Protein AF-A0AAI9RMC9-F1 (afdb_monomer_lite)

pLDDT: mean 86.47, std 14.59, range [32.25, 97.88]

Foldseek 3Di:
DPDLAQDPVLVVLLVVLVVLLVVLVVVLVVCVVVVVVVVSVVSVVSNVVSVVSNVVSVVSVVVNVVVVVVVVVCVVVVNDDDDDDDDPDDD

Secondary structure (DSSP, 8-state):
-------HHHHHHHHHHHHHHHHHHHHHHHHHHTT-HHHHHHHHHHHHHHHHHHHHHHHHHHHHHHHHHHHHHHHHTT-------------

Radius of gyration: 20.77 Å; chains: 1; bounding box: 36×40×58 Å

Sequence (91 aa):
MKQSNFRPQDQRAAEREHWCIESSLNAIEELVEVGEYDVAVRRTEEILRSINEIKRLAKAKKEWDGLGRLLADLNKMGVRIERIDWHDGIR

Structure (mmCIF, N/CA/C/O backbone):
data_AF-A0AAI9RMC9-F1
#
_entry.id   AF-A0AAI9RMC9-F1
#
loop_
_atom_site.group_PDB
_atom_site.id
_atom_site.type_symbol
_atom_site.label_atom_id
_atom_site.label_alt_id
_atom_site.label_comp_id
_atom_site.label_asym_id
_atom_site.label_entity_id
_atom_site.label_seq_id
_atom_site.pdbx_PDB_ins_code
_atom_site.Cartn_x
_atom_site.Cartn_y
_atom_site.Cartn_z
_atom_site.occupancy
_atom_site.B_iso_or_equiv
_atom_site.auth_seq_id
_atom_site.auth_comp_id
_atom_site.auth_asym_id
_atom_site.auth_atom_id
_atom_site.pdbx_PDB_model_num
ATOM 1 N N . MET A 1 1 ? -0.486 14.715 -21.515 1.00 32.25 1 MET A N 1
ATOM 2 C CA . MET A 1 1 ? -0.238 13.414 -20.847 1.00 32.25 1 MET A CA 1
ATOM 3 C C . MET A 1 1 ? 0.297 13.687 -19.448 1.00 32.25 1 MET A C 1
ATOM 5 O O . MET A 1 1 ? 1.290 14.393 -19.337 1.00 32.25 1 MET A O 1
ATOM 9 N N . LYS A 1 2 ? -0.367 13.216 -18.382 1.00 41.31 2 LYS A N 1
ATOM 10 C CA . LYS A 1 2 ? 0.147 13.370 -17.009 1.00 41.31 2 LYS A CA 1
ATOM 11 C C . LYS A 1 2 ? 1.343 12.430 -16.851 1.00 41.31 2 LYS A C 1
ATOM 13 O O . LYS A 1 2 ? 1.160 11.219 -16.867 1.00 41.31 2 LYS A O 1
ATOM 18 N N . GLN A 1 3 ? 2.552 12.984 -16.788 1.00 44.12 3 GLN A N 1
ATOM 19 C CA . GLN A 1 3 ? 3.789 12.221 -16.619 1.00 44.12 3 GLN A CA 1
ATOM 20 C C . GLN A 1 3 ? 3.776 11.510 -15.259 1.00 44.12 3 GLN A C 1
ATOM 22 O O . GLN A 1 3 ? 4.079 12.112 -14.233 1.00 44.12 3 GLN A O 1
ATOM 27 N N . SER A 1 4 ? 3.419 10.229 -15.256 1.00 54.88 4 SER A N 1
ATOM 28 C CA . SER A 1 4 ? 3.565 9.337 -14.107 1.00 54.88 4 SER A CA 1
ATOM 29 C C . SER A 1 4 ? 4.902 8.607 -14.219 1.00 54.88 4 SER A C 1
ATOM 31 O O . SER A 1 4 ? 4.966 7.405 -14.457 1.00 54.88 4 SER A O 1
ATOM 33 N N . ASN A 1 5 ? 5.992 9.364 -14.105 1.00 64.19 5 ASN A N 1
ATOM 34 C CA . ASN A 1 5 ? 7.312 8.768 -13.947 1.00 64.19 5 ASN A CA 1
ATOM 35 C C . ASN A 1 5 ? 7.501 8.519 -12.455 1.00 64.19 5 ASN A C 1
ATOM 37 O O . ASN A 1 5 ? 7.482 9.487 -11.699 1.00 64.19 5 ASN A O 1
ATOM 41 N N . PHE A 1 6 ? 7.668 7.262 -12.042 1.00 71.00 6 PHE A N 1
ATOM 42 C CA . PHE A 1 6 ? 7.990 6.933 -10.655 1.00 71.00 6 PHE A CA 1
ATOM 43 C C . PHE A 1 6 ? 9.396 7.456 -10.323 1.00 71.00 6 PHE A C 1
ATOM 45 O O . PHE A 1 6 ? 10.387 7.038 -10.921 1.00 71.00 6 PHE A O 1
ATOM 52 N N . ARG A 1 7 ? 9.486 8.413 -9.400 1.00 77.56 7 ARG A N 1
ATOM 53 C CA . ARG A 1 7 ? 10.711 9.115 -8.990 1.00 77.56 7 ARG A CA 1
ATOM 54 C C . ARG A 1 7 ? 11.162 8.647 -7.601 1.00 77.56 7 ARG A C 1
ATOM 56 O O . ARG A 1 7 ? 10.350 8.172 -6.815 1.00 77.56 7 ARG A O 1
ATOM 63 N N . PRO A 1 8 ? 12.418 8.904 -7.191 1.00 77.00 8 PRO A N 1
ATOM 64 C CA . PRO A 1 8 ? 12.854 8.672 -5.805 1.00 77.00 8 PRO A CA 1
ATOM 65 C C . PRO A 1 8 ? 12.005 9.393 -4.736 1.00 77.00 8 PRO A C 1
ATOM 67 O O . PRO A 1 8 ? 12.018 9.036 -3.561 1.00 77.00 8 PRO A O 1
ATOM 70 N N . GLN A 1 9 ? 11.279 10.445 -5.123 1.00 81.44 9 GLN A N 1
ATOM 71 C CA . GLN A 1 9 ? 10.323 11.144 -4.258 1.00 81.44 9 GLN A CA 1
ATOM 72 C C . GLN A 1 9 ? 9.044 10.324 -4.015 1.00 81.44 9 GLN A C 1
ATOM 74 O O . GLN A 1 9 ? 8.471 10.430 -2.934 1.00 81.44 9 GLN A O 1
ATOM 79 N N . ASP A 1 10 ? 8.644 9.486 -4.975 1.00 85.81 10 ASP A N 1
ATOM 80 C CA . ASP A 1 10 ? 7.482 8.596 -4.880 1.00 85.81 10 ASP A CA 1
ATOM 81 C C . ASP A 1 10 ? 7.752 7.427 -3.928 1.00 85.81 10 ASP A C 1
ATOM 83 O O . ASP A 1 10 ? 6.873 7.040 -3.164 1.00 85.81 10 ASP A O 1
ATOM 87 N N . GLN A 1 11 ? 8.993 6.931 -3.887 1.00 86.81 11 GLN A N 1
ATOM 88 C CA . GLN A 1 11 ? 9.430 5.966 -2.872 1.00 86.81 11 GLN A CA 1
ATOM 89 C C . GLN A 1 11 ? 9.294 6.549 -1.457 1.00 86.81 11 GLN A C 1
ATOM 91 O O . GLN A 1 11 ? 8.654 5.957 -0.593 1.00 86.81 11 GLN A O 1
ATOM 96 N N . ARG A 1 12 ? 9.812 7.766 -1.244 1.00 89.81 12 ARG A N 1
ATOM 97 C CA . ARG A 1 12 ? 9.657 8.481 0.033 1.00 89.81 12 ARG A CA 1
ATOM 98 C C . ARG A 1 12 ? 8.197 8.790 0.363 1.00 89.81 12 ARG A C 1
ATOM 100 O O . ARG A 1 12 ? 7.855 8.910 1.533 1.00 89.81 12 ARG A O 1
ATOM 107 N N . ALA A 1 13 ? 7.343 8.984 -0.642 1.00 91.00 13 ALA A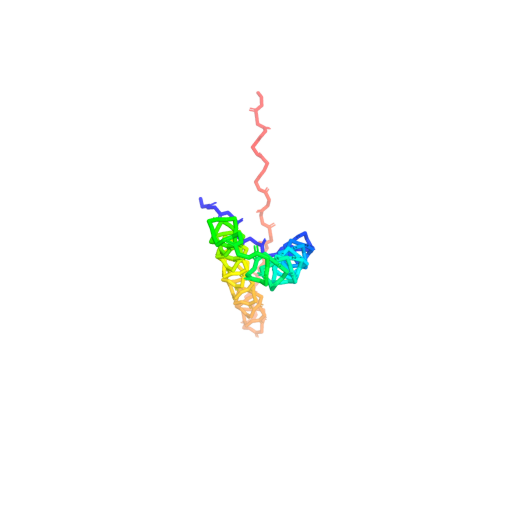 N 1
ATOM 108 C CA . ALA A 1 13 ? 5.910 9.152 -0.428 1.00 91.00 13 ALA A CA 1
ATOM 109 C C . ALA A 1 13 ? 5.273 7.856 0.081 1.00 91.00 13 ALA A C 1
ATOM 111 O O . ALA A 1 13 ? 4.588 7.898 1.094 1.00 91.00 13 ALA A O 1
ATOM 112 N N . ALA A 1 14 ? 5.582 6.713 -0.536 1.00 92.25 14 ALA A N 1
ATOM 113 C CA . ALA A 1 14 ? 5.090 5.414 -0.080 1.00 92.25 14 ALA A CA 1
ATOM 114 C C . ALA A 1 14 ? 5.518 5.102 1.365 1.00 92.25 14 ALA A C 1
ATOM 116 O O . ALA A 1 14 ? 4.708 4.623 2.153 1.00 92.25 14 ALA A O 1
ATOM 117 N N . GLU A 1 15 ? 6.759 5.432 1.733 1.00 93.56 15 GLU A N 1
ATOM 118 C CA . GLU A 1 15 ? 7.249 5.301 3.112 1.00 93.56 15 GLU A CA 1
ATOM 119 C C . GLU A 1 15 ? 6.453 6.175 4.088 1.00 93.56 15 GLU A C 1
ATOM 121 O O . GLU A 1 15 ? 6.069 5.706 5.154 1.00 93.56 15 GLU A O 1
ATOM 126 N N . ARG A 1 16 ? 6.140 7.427 3.732 1.00 94.56 16 ARG A N 1
ATOM 127 C CA . ARG A 1 16 ? 5.290 8.283 4.581 1.00 94.56 16 ARG A CA 1
ATOM 128 C C . ARG A 1 16 ? 3.891 7.706 4.774 1.00 94.56 16 ARG A C 1
ATOM 130 O O . ARG A 1 16 ? 3.388 7.734 5.892 1.00 94.56 16 ARG A O 1
ATOM 137 N N . GLU A 1 17 ? 3.283 7.178 3.715 1.00 96.69 17 GLU A N 1
ATOM 138 C CA . GLU A 1 17 ? 1.961 6.553 3.814 1.00 96.69 17 GLU A CA 1
ATOM 139 C C . GLU A 1 17 ? 1.989 5.298 4.698 1.00 96.69 17 GLU A C 1
ATOM 141 O O . GLU A 1 17 ? 1.063 5.085 5.475 1.00 96.69 17 GLU A O 1
ATOM 146 N N . HIS A 1 18 ? 3.067 4.507 4.653 1.00 94.69 18 HIS A N 1
ATOM 147 C CA . HIS A 1 18 ? 3.273 3.385 5.575 1.00 94.69 18 HIS A CA 1
ATOM 148 C C . HIS A 1 18 ? 3.272 3.845 7.037 1.00 94.69 18 HIS A C 1
ATOM 150 O O . HIS A 1 18 ? 2.516 3.314 7.847 1.00 94.69 18 HIS A O 1
ATOM 156 N N . TRP A 1 19 ? 4.070 4.864 7.371 1.00 95.62 19 TRP A N 1
ATOM 157 C CA . TRP A 1 19 ? 4.116 5.412 8.731 1.00 95.62 19 TRP A CA 1
ATOM 158 C C . TRP A 1 19 ? 2.763 5.972 9.185 1.00 95.62 19 TRP A C 1
ATOM 160 O O . TRP A 1 19 ? 2.389 5.822 10.347 1.00 95.62 19 TRP A O 1
ATOM 170 N N . CYS A 1 20 ? 2.009 6.596 8.274 1.00 94.94 20 CYS A N 1
ATOM 171 C CA . CYS A 1 20 ? 0.664 7.083 8.570 1.00 94.94 20 CYS A CA 1
ATOM 172 C C . CYS A 1 20 ? -0.291 5.933 8.919 1.00 94.94 20 CYS A C 1
ATOM 174 O 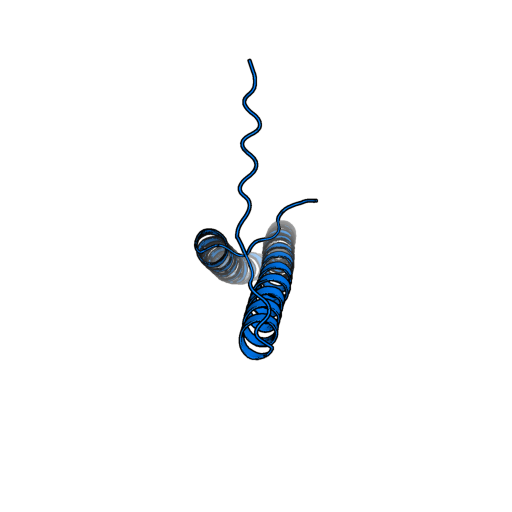O . CYS A 1 20 ? -1.050 6.042 9.884 1.00 94.94 20 CYS A O 1
ATOM 176 N N . ILE A 1 21 ? -0.211 4.817 8.187 1.00 96.69 21 ILE A N 1
ATOM 177 C CA . ILE A 1 21 ? -1.016 3.620 8.457 1.00 96.69 21 ILE A CA 1
ATOM 178 C C . ILE A 1 21 ? -0.666 3.028 9.822 1.00 96.69 21 ILE A C 1
ATOM 180 O O . ILE A 1 21 ? -1.570 2.824 10.626 1.00 96.69 21 ILE A O 1
ATOM 184 N N . GLU A 1 22 ? 0.617 2.801 10.115 1.00 96.12 22 GLU A N 1
ATOM 185 C CA . GLU A 1 22 ? 1.043 2.237 11.405 1.00 96.12 22 GLU A CA 1
ATOM 186 C C . GLU A 1 22 ? 0.620 3.114 12.584 1.00 96.12 22 GLU A C 1
ATOM 188 O O . GLU A 1 22 ? 0.025 2.627 13.544 1.00 96.12 22 GLU A O 1
ATOM 193 N N . SER A 1 23 ? 0.852 4.426 12.489 1.00 94.69 23 SER A N 1
ATOM 194 C CA . SER A 1 23 ? 0.439 5.361 13.535 1.00 94.69 23 SER A CA 1
ATOM 195 C C . SER A 1 23 ? -1.078 5.379 13.731 1.00 94.69 23 SER A C 1
ATOM 197 O O . SER A 1 23 ? -1.539 5.558 1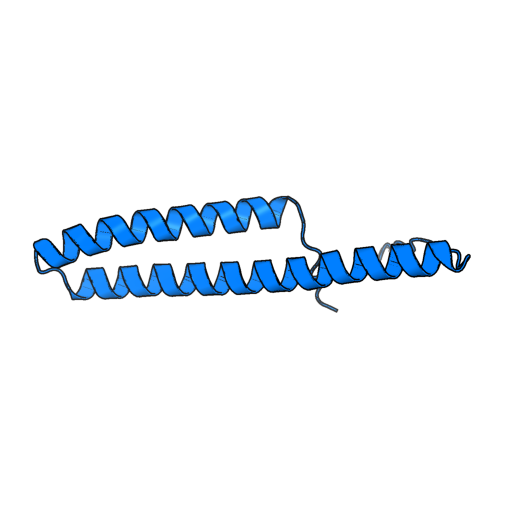4.858 1.00 94.69 23 SER A O 1
ATOM 199 N N . SER A 1 24 ? -1.854 5.228 12.656 1.00 94.81 24 SER A N 1
ATOM 200 C CA . SER A 1 24 ? -3.317 5.226 12.732 1.00 94.81 24 SER A CA 1
ATOM 201 C C . SER A 1 24 ? -3.854 3.920 13.309 1.00 94.81 24 SER A C 1
ATOM 203 O O . SER A 1 24 ? -4.825 3.961 14.056 1.00 94.81 24 SER A O 1
ATOM 205 N N . LEU A 1 25 ? -3.224 2.779 13.007 1.00 95.50 25 LEU A N 1
ATOM 206 C CA . LEU A 1 25 ? -3.594 1.478 13.571 1.00 95.50 25 LEU A CA 1
ATOM 207 C C . LEU A 1 25 ? -3.428 1.464 15.091 1.00 95.50 25 LEU A C 1
ATOM 209 O O . LEU A 1 25 ? -4.388 1.153 15.790 1.00 95.50 25 LEU A O 1
ATOM 213 N N . ASN A 1 26 ? -2.269 1.902 15.592 1.00 93.88 26 ASN A N 1
ATOM 214 C CA . ASN A 1 26 ? -2.024 1.982 17.035 1.00 93.88 26 ASN A CA 1
ATOM 215 C C . ASN A 1 26 ? -3.056 2.888 17.728 1.00 93.88 26 ASN A C 1
ATOM 217 O O . ASN A 1 26 ? -3.614 2.532 18.760 1.00 93.88 26 ASN A O 1
ATOM 221 N N . ALA A 1 27 ? -3.372 4.041 17.126 1.00 95.00 27 ALA A N 1
ATOM 222 C CA . ALA A 1 27 ? -4.372 4.951 17.677 1.00 95.00 27 ALA A CA 1
ATOM 223 C C . ALA A 1 27 ? -5.789 4.351 17.676 1.00 95.00 27 ALA A C 1
ATOM 225 O O . ALA A 1 27 ? 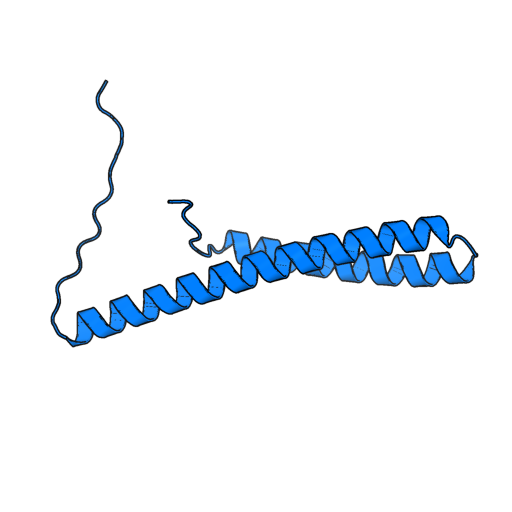-6.573 4.636 18.575 1.00 95.00 27 ALA A O 1
ATOM 226 N N . ILE A 1 28 ? -6.149 3.544 16.672 1.00 97.31 28 ILE A N 1
ATOM 227 C CA . ILE A 1 28 ? -7.462 2.887 16.613 1.00 97.31 28 ILE A CA 1
ATOM 228 C C . ILE A 1 28 ? -7.625 1.897 17.763 1.00 97.31 28 ILE A C 1
ATOM 230 O O . ILE A 1 28 ? -8.695 1.878 18.366 1.00 97.31 28 ILE A O 1
ATOM 234 N N . GLU A 1 29 ? -6.597 1.105 18.069 1.00 96.06 29 GLU A N 1
ATOM 235 C CA . GLU A 1 29 ? -6.641 0.146 19.180 1.00 96.06 29 GLU A CA 1
ATOM 236 C C . GLU A 1 29 ? -6.940 0.862 20.503 1.00 96.06 29 GLU A C 1
ATOM 238 O O . GLU A 1 29 ? -7.930 0.539 21.160 1.00 96.06 29 GLU A O 1
ATOM 243 N N . GLU A 1 30 ? -6.185 1.919 20.819 1.00 96.94 30 GLU A N 1
ATOM 244 C CA . GLU A 1 30 ? -6.400 2.733 22.023 1.00 96.94 30 GLU A CA 1
ATOM 245 C C . GLU A 1 30 ? -7.810 3.350 22.065 1.00 96.94 30 GLU A C 1
ATOM 247 O O . GLU A 1 30 ? -8.490 3.300 23.090 1.00 96.94 30 GLU A O 1
ATOM 252 N N . LEU A 1 31 ? -8.282 3.913 20.945 1.00 97.50 31 LEU A N 1
ATOM 253 C CA . LEU A 1 31 ? -9.598 4.559 20.857 1.00 97.50 31 LEU A CA 1
ATOM 254 C C . LEU A 1 31 ? -10.751 3.567 21.044 1.00 97.50 31 LEU A C 1
ATOM 256 O O . LEU A 1 31 ? -11.763 3.904 21.660 1.00 97.50 31 LEU A O 1
ATOM 260 N N . VAL A 1 32 ? -10.608 2.345 20.531 1.00 96.94 32 VAL A N 1
ATOM 261 C CA . VAL A 1 32 ? -11.606 1.282 20.699 1.00 96.94 32 VAL A CA 1
ATOM 262 C C . VAL A 1 32 ? -11.674 0.826 22.156 1.00 96.94 32 VAL A C 1
ATOM 264 O O . VAL A 1 32 ? -12.778 0.610 22.659 1.00 96.94 32 VAL A O 1
ATOM 267 N N . GLU A 1 33 ? -10.534 0.727 22.846 1.00 96.75 33 GLU A N 1
ATOM 268 C CA . GLU A 1 33 ? -10.476 0.358 24.267 1.00 96.75 33 GLU A CA 1
ATOM 269 C C . GLU A 1 33 ? -11.172 1.382 25.172 1.00 96.75 33 GLU A C 1
ATOM 271 O O . GLU A 1 33 ? -11.869 0.997 26.112 1.00 96.75 33 GLU A O 1
ATOM 276 N N . VAL A 1 34 ? -11.040 2.679 24.872 1.00 97.44 34 VAL A N 1
ATOM 277 C CA . VAL A 1 34 ? -11.688 3.752 25.650 1.00 97.44 34 VAL A CA 1
ATOM 278 C C . VAL A 1 34 ? -13.120 4.073 25.197 1.00 97.44 34 VAL A C 1
ATOM 280 O O . VAL A 1 34 ? -13.774 4.922 25.798 1.00 97.44 34 VAL A O 1
ATOM 283 N N . GLY A 1 35 ? -13.630 3.389 24.166 1.00 97.31 35 GLY A N 1
ATOM 284 C CA . GLY A 1 35 ? -15.000 3.552 23.662 1.00 97.31 35 GLY A CA 1
ATOM 285 C C . GLY A 1 35 ? -15.217 4.738 22.713 1.00 97.31 35 GLY A C 1
ATOM 286 O O . GLY A 1 35 ? -16.359 5.072 22.398 1.00 97.31 35 GLY A O 1
ATOM 287 N N . GLU A 1 36 ? -14.147 5.360 22.217 1.00 97.88 36 GLU A N 1
ATOM 288 C CA . GLU A 1 36 ? -14.166 6.505 21.294 1.00 97.88 36 GLU A CA 1
ATOM 289 C C . GLU A 1 36 ? -14.321 6.046 19.829 1.00 97.88 36 GLU A C 1
ATOM 291 O O . GLU A 1 36 ? -13.485 6.303 18.953 1.00 97.88 36 GLU A O 1
ATOM 296 N N . TYR A 1 37 ? -15.409 5.326 19.543 1.00 97.19 37 TYR A N 1
ATOM 297 C CA . TYR A 1 37 ? -15.608 4.645 18.257 1.00 97.19 37 TYR A CA 1
ATOM 298 C C . TYR A 1 37 ? -15.704 5.599 17.061 1.00 97.19 37 TYR A C 1
ATOM 300 O O . TYR A 1 37 ? -15.147 5.309 16.002 1.00 97.19 37 TYR A O 1
ATOM 308 N N . ASP A 1 38 ? -16.345 6.758 17.220 1.00 97.38 38 ASP A N 1
ATOM 309 C CA . ASP A 1 38 ? -16.459 7.748 16.141 1.00 97.38 38 ASP A CA 1
ATOM 310 C C . ASP A 1 38 ? -15.083 8.268 15.699 1.00 97.38 38 ASP A C 1
ATOM 312 O O . ASP A 1 38 ? -14.839 8.508 14.512 1.00 97.38 38 ASP A O 1
ATOM 316 N N . VAL A 1 39 ? -14.154 8.420 16.646 1.00 96.94 39 VAL A N 1
ATOM 317 C CA . VAL A 1 39 ? -12.781 8.848 16.360 1.00 96.94 39 VAL A CA 1
ATOM 318 C C . VAL A 1 39 ? -11.998 7.709 15.705 1.00 96.94 39 VAL A C 1
ATOM 320 O O . VAL A 1 39 ? -11.290 7.946 14.723 1.00 96.94 39 VAL A O 1
ATOM 323 N N . ALA A 1 40 ? -12.173 6.469 16.173 1.00 97.56 40 ALA A N 1
ATOM 324 C CA . ALA A 1 40 ? -11.565 5.283 15.566 1.00 97.56 40 ALA A CA 1
ATOM 325 C C . ALA A 1 40 ? -11.995 5.093 14.095 1.00 97.56 40 ALA A C 1
ATOM 327 O O . ALA A 1 40 ? -11.172 4.776 13.228 1.00 97.56 40 ALA A O 1
ATOM 328 N N . VAL A 1 41 ? -13.264 5.368 13.771 1.00 97.50 41 VAL A N 1
ATOM 329 C CA . VAL A 1 41 ? -13.763 5.345 12.385 1.00 97.50 41 VAL A CA 1
ATOM 330 C C . VAL A 1 41 ? -13.038 6.381 11.524 1.00 97.50 41 VAL A C 1
ATOM 332 O O . VAL A 1 41 ? -12.539 6.038 10.453 1.00 97.50 41 VAL A O 1
ATOM 335 N N . ARG A 1 42 ? -12.877 7.622 12.001 1.00 95.75 42 ARG A N 1
ATOM 336 C CA . ARG A 1 42 ? -12.136 8.664 11.259 1.00 95.75 42 ARG A CA 1
ATOM 337 C C . ARG A 1 42 ? -10.670 8.288 11.024 1.00 95.75 42 ARG A C 1
ATOM 339 O O . ARG A 1 42 ? -10.133 8.549 9.949 1.00 95.75 42 ARG A O 1
ATOM 346 N N . ARG A 1 43 ? -10.020 7.631 11.991 1.00 95.25 43 ARG A N 1
ATOM 347 C CA . ARG A 1 43 ? -8.660 7.086 11.810 1.00 95.25 43 ARG A CA 1
ATOM 348 C C . ARG A 1 43 ? -8.617 5.970 10.768 1.00 95.25 43 ARG A C 1
ATOM 350 O O . ARG A 1 43 ? -7.679 5.888 9.980 1.00 95.25 43 ARG A O 1
ATOM 357 N N . THR A 1 44 ? -9.664 5.158 10.684 1.00 96.50 44 THR A N 1
ATOM 358 C C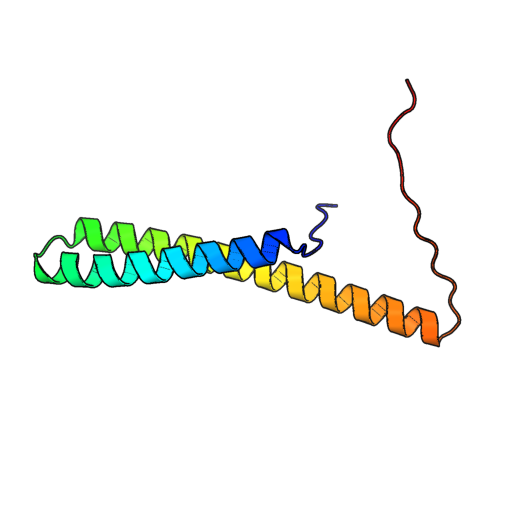A . THR A 1 44 ? -9.780 4.142 9.629 1.00 96.50 44 THR A CA 1
ATOM 359 C C . THR A 1 44 ? -9.895 4.788 8.240 1.00 96.50 44 THR A C 1
ATOM 361 O O . THR A 1 44 ? -9.303 4.304 7.274 1.00 96.50 44 THR A O 1
ATOM 364 N N . GLU A 1 45 ? -10.582 5.926 8.116 1.00 96.38 45 GLU A N 1
ATOM 365 C CA . GLU A 1 45 ? -10.639 6.693 6.862 1.00 96.38 45 GLU A CA 1
ATOM 366 C C . GLU A 1 45 ? -9.274 7.278 6.456 1.00 96.38 45 GLU A C 1
ATOM 368 O O . GLU A 1 45 ? -8.972 7.388 5.264 1.00 96.38 45 GLU A O 1
ATOM 373 N N . GLU A 1 46 ? -8.423 7.645 7.418 1.00 94.50 46 GLU A N 1
ATOM 374 C CA . GLU A 1 46 ? -7.026 8.032 7.164 1.00 94.50 46 GLU A CA 1
ATOM 375 C C . GLU A 1 46 ? -6.231 6.870 6.565 1.00 94.50 46 GLU A C 1
ATOM 377 O O . GLU A 1 46 ? -5.637 7.031 5.496 1.00 94.50 46 GLU A O 1
ATOM 382 N N . ILE A 1 47 ? -6.330 5.677 7.157 1.00 97.38 47 ILE A N 1
ATOM 383 C CA . ILE A 1 47 ? -5.713 4.455 6.618 1.00 97.38 47 ILE A CA 1
ATOM 384 C C . ILE A 1 47 ? -6.181 4.194 5.183 1.00 97.38 47 ILE A C 1
ATOM 386 O O . ILE A 1 47 ? -5.367 3.927 4.295 1.00 97.38 47 ILE A O 1
ATOM 390 N N . LEU A 1 48 ? -7.487 4.302 4.919 1.00 97.12 48 LEU A N 1
ATOM 391 C CA . LEU A 1 48 ? -8.040 4.100 3.577 1.00 97.12 48 LEU A CA 1
ATOM 392 C C . LEU A 1 48 ? -7.467 5.092 2.556 1.00 97.12 48 LEU A C 1
ATOM 394 O O . LEU A 1 48 ? -7.184 4.706 1.416 1.00 97.12 48 LEU A O 1
ATOM 398 N N . ARG A 1 49 ? -7.265 6.357 2.946 1.00 96.31 49 ARG A N 1
ATOM 399 C CA . ARG A 1 49 ? -6.622 7.365 2.090 1.00 96.31 49 ARG A CA 1
ATOM 400 C C . ARG A 1 49 ? -5.172 6.996 1.781 1.00 96.31 49 ARG A C 1
ATOM 402 O O . ARG A 1 49 ? -4.813 6.975 0.602 1.00 96.31 49 ARG A O 1
ATOM 409 N N . SER A 1 50 ? -4.389 6.616 2.787 1.00 96.88 50 SER A N 1
ATOM 410 C CA . SER A 1 50 ? -2.995 6.194 2.603 1.00 96.88 50 SER A CA 1
ATOM 411 C C . SER A 1 50 ? -2.865 4.948 1.726 1.00 96.88 50 SER A C 1
ATOM 413 O O . SER A 1 50 ? -2.038 4.906 0.814 1.00 96.88 50 SER A O 1
ATOM 415 N N . ILE A 1 51 ? -3.747 3.956 1.894 1.00 96.88 51 ILE A N 1
ATOM 416 C CA . ILE A 1 51 ? -3.790 2.765 1.028 1.00 96.88 51 ILE A CA 1
ATOM 417 C C . ILE A 1 51 ? -4.051 3.148 -0.434 1.00 96.88 51 ILE A C 1
ATOM 419 O O . ILE A 1 51 ? -3.436 2.590 -1.347 1.00 96.88 51 ILE A O 1
ATOM 423 N N . ASN A 1 52 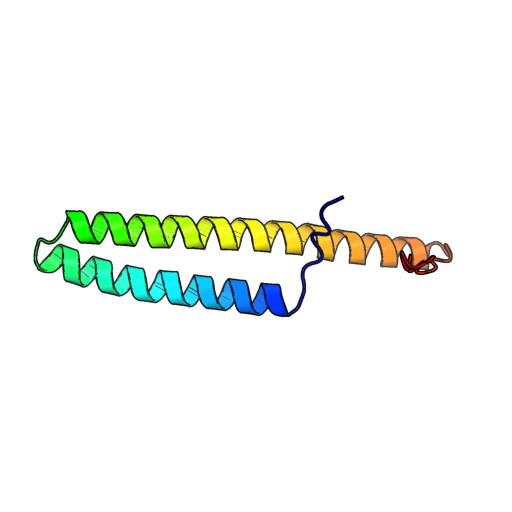? -4.970 4.082 -0.686 1.00 96.38 52 ASN A N 1
ATOM 424 C CA . ASN A 1 52 ? -5.269 4.527 -2.046 1.00 96.38 52 ASN A CA 1
ATOM 425 C C . ASN A 1 52 ? -4.082 5.251 -2.688 1.00 96.38 52 ASN A C 1
ATOM 427 O O . ASN A 1 52 ? -3.811 5.041 -3.874 1.00 96.38 52 ASN A O 1
ATOM 431 N N . GLU A 1 53 ? -3.340 6.035 -1.911 1.00 95.06 53 GLU A N 1
ATOM 432 C CA . GLU A 1 53 ? -2.124 6.680 -2.393 1.00 95.06 53 GLU A CA 1
ATOM 433 C C . GLU A 1 53 ? -1.022 5.656 -2.699 1.00 95.06 53 GLU A C 1
ATOM 435 O O . GLU A 1 53 ? -0.447 5.675 -3.788 1.00 95.06 53 GLU A O 1
ATOM 440 N N . ILE A 1 54 ? -0.809 4.664 -1.829 1.00 95.00 54 ILE A N 1
ATOM 441 C CA . ILE A 1 54 ? 0.121 3.555 -2.096 1.00 95.00 54 ILE A CA 1
ATOM 442 C C . ILE A 1 54 ? -0.264 2.808 -3.382 1.00 95.00 54 ILE A C 1
ATOM 444 O O . ILE A 1 54 ? 0.600 2.528 -4.215 1.00 95.00 54 ILE A O 1
ATOM 448 N N . LYS A 1 55 ? -1.555 2.527 -3.610 1.00 94.75 55 LYS A N 1
ATOM 449 C CA . LYS A 1 55 ? -2.031 1.907 -4.863 1.00 94.75 55 LYS A CA 1
ATOM 450 C C . LYS A 1 55 ? -1.700 2.763 -6.087 1.00 94.75 55 LYS A C 1
ATOM 452 O O . LYS A 1 55 ? -1.285 2.226 -7.118 1.00 94.75 55 LYS A O 1
ATOM 457 N N . ARG A 1 56 ? -1.864 4.086 -5.986 1.00 94.12 56 ARG A N 1
ATOM 458 C CA . ARG A 1 56 ? -1.506 5.033 -7.052 1.00 94.12 56 ARG A CA 1
ATOM 459 C C . ARG A 1 56 ? -0.008 4.974 -7.358 1.00 94.12 56 ARG A C 1
ATOM 461 O O . ARG A 1 56 ? 0.366 4.861 -8.527 1.00 94.12 56 ARG A O 1
ATOM 468 N N . LEU A 1 57 ? 0.834 4.994 -6.326 1.00 91.75 57 LEU A N 1
ATOM 469 C CA . LEU A 1 57 ? 2.293 4.912 -6.448 1.00 91.75 57 LEU A CA 1
ATOM 470 C C . LEU A 1 57 ? 2.743 3.561 -7.025 1.00 91.75 57 LEU A C 1
ATOM 472 O O . LEU A 1 57 ? 3.597 3.520 -7.910 1.00 91.75 57 LEU A O 1
ATOM 476 N N . ALA A 1 58 ? 2.120 2.457 -6.609 1.00 90.44 58 ALA A N 1
ATOM 477 C CA . ALA A 1 58 ? 2.399 1.126 -7.144 1.00 90.44 58 ALA A CA 1
ATOM 478 C C . ALA A 1 58 ? 2.078 1.026 -8.645 1.00 90.44 58 ALA A C 1
ATOM 480 O O . ALA A 1 58 ? 2.853 0.453 -9.417 1.00 90.44 58 ALA A O 1
ATOM 481 N N . LYS A 1 59 ? 0.963 1.626 -9.085 1.00 90.69 59 LYS A N 1
ATOM 482 C CA . LYS A 1 59 ? 0.624 1.715 -10.511 1.00 90.69 59 LYS A CA 1
ATOM 483 C C . LYS A 1 59 ? 1.675 2.518 -11.282 1.00 90.69 59 LYS A C 1
ATOM 485 O O . LYS A 1 59 ? 2.164 2.033 -12.301 1.00 90.69 59 LYS A O 1
ATOM 490 N N . ALA A 1 60 ? 2.065 3.683 -10.764 1.00 88.38 60 ALA A N 1
ATOM 491 C CA . ALA A 1 60 ? 3.109 4.516 -11.360 1.00 88.38 60 ALA A CA 1
ATOM 492 C C . ALA A 1 60 ? 4.440 3.759 -11.495 1.00 88.38 60 ALA A C 1
ATOM 494 O O . ALA A 1 60 ? 5.079 3.800 -12.547 1.00 88.38 60 ALA A O 1
ATOM 495 N N . LYS A 1 61 ? 4.829 2.997 -10.464 1.00 89.25 61 LYS A N 1
ATOM 496 C CA . LYS A 1 61 ? 6.022 2.147 -10.501 1.00 89.25 61 LYS A CA 1
ATOM 497 C C . LYS A 1 61 ? 5.938 1.083 -11.593 1.00 89.25 61 LYS A C 1
ATOM 499 O O . LYS A 1 61 ? 6.891 0.903 -12.345 1.00 89.25 61 LYS A O 1
ATOM 504 N N . LYS A 1 62 ? 4.801 0.394 -11.712 1.00 89.75 62 LYS A N 1
ATOM 505 C CA . LYS A 1 62 ? 4.605 -0.644 -12.734 1.00 89.75 62 LYS A CA 1
ATOM 506 C C . LYS A 1 62 ? 4.727 -0.085 -14.153 1.00 89.75 62 LYS A C 1
ATOM 508 O O . LYS A 1 62 ? 5.330 -0.732 -15.008 1.00 89.75 62 LYS A O 1
ATOM 513 N N . GLU A 1 63 ? 4.152 1.090 -14.400 1.00 88.12 63 GLU A N 1
ATOM 514 C CA . GLU A 1 63 ? 4.253 1.792 -15.686 1.00 88.12 63 GLU A CA 1
ATOM 515 C C . GLU A 1 63 ? 5.706 2.178 -15.990 1.00 88.12 63 GLU A C 1
ATOM 517 O O . GLU A 1 63 ? 6.203 1.899 -17.082 1.00 88.12 63 GLU A O 1
ATOM 522 N N . TRP A 1 64 ? 6.413 2.726 -14.998 1.00 86.69 64 TRP A N 1
ATOM 523 C CA . TRP A 1 64 ? 7.822 3.094 -15.112 1.00 86.69 64 TRP A CA 1
ATOM 524 C C . TRP A 1 64 ? 8.737 1.896 -15.403 1.00 86.69 64 TRP A C 1
ATOM 526 O O . TRP A 1 64 ? 9.519 1.922 -16.354 1.00 86.69 64 TRP A O 1
ATOM 536 N N . ASP A 1 65 ? 8.599 0.812 -14.639 1.00 86.81 65 ASP A N 1
ATOM 537 C CA . ASP A 1 65 ? 9.367 -0.419 -14.846 1.00 86.81 65 ASP A CA 1
ATOM 538 C C . ASP A 1 65 ? 9.044 -1.045 -16.222 1.00 86.81 65 ASP A C 1
ATOM 540 O O . ASP A 1 65 ? 9.909 -1.620 -16.885 1.00 86.81 65 ASP A O 1
ATOM 544 N N . GLY A 1 66 ? 7.792 -0.915 -16.681 1.00 87.69 66 GLY A N 1
ATOM 545 C CA . GLY A 1 66 ? 7.362 -1.311 -18.023 1.00 87.69 66 GLY A CA 1
ATOM 546 C C . GLY A 1 66 ? 8.066 -0.529 -19.131 1.00 87.69 66 GLY A C 1
ATOM 547 O O . GLY A 1 66 ? 8.573 -1.141 -20.071 1.00 87.69 66 GLY A O 1
ATOM 548 N N . LEU A 1 67 ? 8.154 0.795 -18.995 1.00 87.25 67 LEU A N 1
ATOM 549 C CA . LEU A 1 67 ? 8.882 1.650 -19.931 1.00 87.25 67 LEU A CA 1
ATOM 550 C C . LEU A 1 67 ? 10.372 1.289 -19.978 1.00 87.25 67 LEU A C 1
ATOM 552 O O . LEU A 1 67 ? 10.936 1.165 -21.063 1.00 87.25 67 LEU A O 1
ATOM 556 N N . GLY A 1 68 ? 10.997 1.058 -18.820 1.00 85.00 68 GLY A N 1
ATOM 557 C CA . GLY A 1 68 ? 12.400 0.642 -18.744 1.00 85.00 68 GLY A CA 1
ATOM 558 C C . GLY A 1 68 ? 12.680 -0.655 -19.510 1.00 85.00 68 GLY A C 1
ATOM 559 O O . GLY A 1 68 ? 13.663 -0.734 -20.247 1.00 85.00 68 GLY A O 1
ATOM 560 N N . ARG A 1 69 ? 11.786 -1.650 -19.404 1.00 88.12 69 ARG A N 1
ATOM 561 C CA . ARG A 1 69 ? 11.885 -2.898 -20.184 1.00 88.12 69 ARG A CA 1
ATOM 562 C C . ARG A 1 69 ? 11.757 -2.656 -21.685 1.00 88.12 69 ARG A C 1
ATOM 564 O O . ARG A 1 69 ? 12.596 -3.137 -22.437 1.00 88.12 69 ARG A O 1
ATOM 571 N N . LEU A 1 70 ? 10.769 -1.866 -22.107 1.00 88.69 70 LEU A N 1
ATOM 572 C CA . LEU A 1 70 ? 10.570 -1.540 -23.521 1.00 88.69 70 LEU A CA 1
ATOM 573 C C . LEU A 1 70 ? 11.807 -0.863 -24.131 1.00 88.69 70 LEU A C 1
ATOM 575 O O . LEU A 1 70 ? 12.248 -1.244 -25.211 1.00 88.69 70 LEU A O 1
ATOM 579 N N . LEU A 1 71 ? 12.387 0.116 -23.430 1.00 87.06 71 LEU A N 1
ATOM 580 C CA . LEU A 1 71 ? 13.606 0.796 -23.875 1.00 87.06 71 LEU A CA 1
ATOM 581 C C . LEU A 1 71 ? 14.784 -0.180 -24.009 1.00 87.06 71 LEU A C 1
ATOM 583 O O . LEU A 1 71 ? 15.539 -0.106 -24.978 1.00 87.06 71 LEU A O 1
ATOM 587 N N . ALA A 1 72 ? 14.930 -1.113 -23.064 1.00 86.31 72 ALA A N 1
ATOM 588 C CA . ALA A 1 72 ? 15.972 -2.132 -23.119 1.00 86.31 72 ALA A CA 1
ATOM 589 C C . ALA A 1 72 ? 15.795 -3.084 -24.316 1.00 86.31 72 ALA A C 1
ATOM 591 O O . ALA A 1 72 ? 16.781 -3.425 -24.971 1.00 86.31 72 ALA A O 1
ATOM 592 N N . ASP A 1 73 ? 14.562 -3.489 -24.620 1.00 90.50 73 ASP A N 1
ATOM 593 C CA . ASP A 1 73 ? 14.263 -4.380 -25.745 1.00 90.50 73 ASP A CA 1
ATOM 594 C C . ASP A 1 73 ? 14.498 -3.692 -27.096 1.00 90.50 73 ASP A C 1
ATOM 596 O O . ASP A 1 73 ? 15.156 -4.257 -27.970 1.00 90.50 73 ASP A O 1
ATOM 600 N N . LEU A 1 74 ? 14.068 -2.437 -27.242 1.00 88.31 74 LEU A N 1
ATOM 601 C CA . LEU A 1 74 ? 14.336 -1.632 -28.437 1.00 88.31 74 LEU A CA 1
ATOM 602 C C . LEU A 1 74 ? 15.842 -1.453 -28.683 1.00 88.31 74 LEU A C 1
ATOM 604 O O . LEU A 1 74 ? 16.310 -1.624 -29.810 1.00 88.31 74 LEU A O 1
ATOM 608 N N . ASN A 1 75 ? 16.617 -1.196 -27.625 1.00 86.94 75 ASN A N 1
ATOM 609 C CA . ASN A 1 75 ? 18.072 -1.094 -27.727 1.00 86.94 75 ASN A CA 1
ATOM 610 C C . ASN A 1 75 ? 18.713 -2.418 -28.190 1.00 86.94 75 ASN A C 1
ATOM 612 O O . ASN A 1 75 ? 19.595 -2.411 -29.047 1.00 86.94 75 ASN A O 1
ATOM 616 N N . LYS A 1 76 ? 18.241 -3.572 -27.689 1.00 90.19 76 LYS A N 1
ATOM 617 C CA . LYS A 1 76 ? 18.703 -4.899 -28.150 1.00 90.19 76 LYS A CA 1
ATOM 618 C C . LYS A 1 76 ? 18.382 -5.162 -29.621 1.00 90.19 76 LYS A C 1
ATOM 620 O O . LYS A 1 76 ? 19.146 -5.847 -30.291 1.00 90.19 76 LYS A O 1
ATOM 625 N N . MET A 1 77 ? 17.276 -4.617 -30.123 1.00 92.44 77 MET A N 1
ATOM 626 C CA . MET A 1 77 ? 16.887 -4.703 -31.535 1.00 92.44 77 MET A CA 1
ATOM 627 C C . MET A 1 77 ? 17.675 -3.738 -32.439 1.00 92.44 77 MET A C 1
ATOM 629 O O . MET A 1 77 ? 17.414 -3.677 -33.638 1.00 92.44 77 MET A O 1
ATOM 633 N N . GLY A 1 78 ? 18.628 -2.976 -31.889 1.00 88.56 78 GLY A N 1
ATOM 634 C CA . GLY A 1 78 ? 19.421 -2.000 -32.636 1.00 88.56 78 GLY A CA 1
ATOM 635 C C . GLY A 1 78 ? 18.665 -0.711 -32.966 1.00 88.56 78 GLY A C 1
ATOM 636 O O . GLY A 1 78 ? 19.143 0.091 -33.770 1.00 88.56 78 GLY A O 1
ATOM 637 N N . VAL A 1 79 ? 17.497 -0.488 -32.355 1.00 87.81 79 VAL A N 1
ATOM 638 C CA . VAL A 1 79 ? 16.744 0.759 -32.513 1.00 87.81 79 VAL A CA 1
ATOM 639 C C . VAL A 1 79 ? 17.448 1.847 -31.706 1.00 87.81 79 VAL A C 1
ATOM 641 O O . VAL A 1 79 ? 17.544 1.760 -30.482 1.00 87.81 79 VAL A O 1
ATOM 644 N N . ARG A 1 80 ? 17.939 2.894 -32.381 1.00 79.75 80 ARG A N 1
ATOM 645 C CA . ARG A 1 80 ? 18.471 4.083 -31.701 1.00 79.75 80 ARG A CA 1
ATOM 646 C C . ARG A 1 80 ? 17.326 4.877 -31.085 1.00 79.75 80 ARG A C 1
ATOM 648 O O . ARG A 1 80 ? 16.403 5.281 -31.784 1.00 79.75 80 ARG A O 1
ATOM 655 N N . ILE A 1 81 ? 17.420 5.110 -29.781 1.00 79.62 81 ILE A N 1
ATOM 656 C CA . ILE A 1 81 ? 16.470 5.918 -29.020 1.00 79.62 81 ILE A CA 1
ATOM 657 C C . ILE A 1 81 ? 17.187 7.193 -28.591 1.00 79.62 81 ILE A C 1
ATOM 659 O O . ILE A 1 81 ? 18.204 7.129 -27.902 1.00 79.62 81 ILE A O 1
ATOM 663 N N . GLU A 1 82 ? 16.649 8.343 -28.979 1.00 79.12 82 GLU A N 1
ATOM 664 C CA . GLU A 1 82 ? 17.158 9.655 -28.583 1.00 79.12 82 GLU A CA 1
ATOM 665 C C . GLU A 1 82 ? 16.155 10.329 -27.645 1.00 79.12 82 GLU A C 1
ATOM 667 O O . GLU A 1 82 ? 14.944 10.304 -27.876 1.00 79.12 82 GLU A O 1
ATOM 672 N N . ARG A 1 83 ? 16.653 10.916 -26.550 1.00 78.69 83 ARG A N 1
ATOM 673 C CA . ARG A 1 83 ? 15.821 11.708 -25.643 1.00 78.69 83 ARG A CA 1
ATOM 674 C C . ARG A 1 83 ? 15.631 13.093 -26.253 1.00 78.69 83 ARG A C 1
ATOM 676 O O . ARG A 1 83 ? 16.606 13.815 -26.425 1.00 78.69 83 ARG A O 1
ATOM 683 N N . ILE A 1 84 ? 14.387 13.460 -26.538 1.00 79.56 84 ILE A N 1
ATOM 684 C CA . ILE A 1 84 ? 14.031 14.805 -26.997 1.00 79.56 84 ILE A CA 1
ATOM 685 C C . ILE A 1 84 ? 13.418 15.556 -25.816 1.00 79.56 84 ILE A C 1
ATOM 687 O O . ILE A 1 84 ? 12.323 15.218 -25.363 1.00 79.56 84 ILE A O 1
ATOM 691 N N . ASP A 1 85 ? 14.131 16.566 -25.323 1.00 73.94 85 ASP A N 1
ATOM 692 C CA . ASP A 1 85 ? 13.643 17.473 -24.288 1.00 73.94 85 ASP A CA 1
ATOM 693 C C . ASP A 1 85 ? 13.024 18.706 -24.969 1.00 73.94 85 ASP A C 1
ATOM 695 O O . ASP A 1 85 ? 13.715 19.479 -25.631 1.00 73.94 85 ASP A O 1
ATOM 699 N N . TRP A 1 86 ? 11.708 18.884 -24.835 1.00 67.44 86 TRP A N 1
ATOM 700 C CA . TRP A 1 86 ? 11.022 20.085 -25.315 1.00 67.44 86 TRP A CA 1
ATOM 701 C C . TRP A 1 86 ? 11.093 21.162 -24.235 1.00 67.44 86 TRP A C 1
ATOM 703 O O . TRP A 1 86 ? 10.496 21.023 -23.166 1.00 67.44 86 TRP A O 1
ATOM 713 N N . HIS A 1 87 ? 11.835 22.231 -24.507 1.00 65.06 87 HIS A N 1
ATOM 714 C CA . HIS A 1 87 ? 11.786 23.446 -23.705 1.00 65.06 87 HIS A CA 1
ATOM 715 C C . HIS A 1 87 ? 10.754 24.395 -24.316 1.00 65.06 87 HIS A C 1
ATOM 717 O O . HIS A 1 87 ? 11.015 25.019 -25.342 1.00 65.06 87 HIS A O 1
ATOM 723 N N . ASP A 1 88 ? 9.590 24.517 -23.676 1.00 57.97 88 ASP A N 1
ATOM 724 C CA . ASP A 1 88 ? 8.620 25.566 -23.996 1.00 57.97 88 ASP A CA 1
ATOM 725 C C . ASP A 1 88 ? 9.191 26.915 -23.537 1.00 57.97 88 ASP A C 1
ATOM 727 O O . ASP A 1 88 ? 9.054 27.328 -22.385 1.00 57.97 88 ASP A O 1
ATOM 731 N N . GLY A 1 89 ? 9.914 27.571 -24.440 1.00 56.09 89 GLY A N 1
ATOM 732 C CA . GLY A 1 89 ? 10.611 28.819 -24.169 1.00 56.09 89 GLY A CA 1
ATOM 733 C C . GLY A 1 89 ? 10.950 29.573 -25.446 1.00 56.09 89 GLY A C 1
ATOM 734 O O . GLY A 1 89 ? 12.122 29.775 -25.742 1.00 56.09 89 GLY A O 1
ATOM 735 N N . ILE A 1 90 ? 9.929 30.005 -26.188 1.00 47.34 90 ILE A N 1
ATOM 736 C CA . ILE A 1 90 ? 10.055 31.138 -27.111 1.00 47.34 90 ILE A CA 1
ATOM 737 C C . ILE A 1 90 ? 9.274 32.291 -26.474 1.00 47.34 90 ILE A C 1
ATOM 739 O O . ILE A 1 90 ? 8.058 32.205 -26.311 1.00 47.34 90 ILE A O 1
ATOM 743 N N . ARG A 1 91 ? 10.013 33.313 -26.034 1.00 42.00 91 ARG A N 1
ATOM 744 C CA . ARG A 1 91 ? 9.498 34.649 -25.715 1.00 42.00 91 ARG A CA 1
ATOM 745 C C . ARG A 1 91 ? 9.385 35.462 -26.993 1.00 42.00 91 ARG A C 1
ATOM 747 O O . ARG A 1 91 ? 10.270 35.276 -27.857 1.00 42.00 91 ARG A O 1
#